Protein AF-A0A4U9V690-F1 (afdb_monomer)

Organism: NCBI:txid259

Sequence (126 aa):
MLYHTQEIDEDGYKGFSHIVYSETGQGTRIIRKKKNAPKGSTRKTNKPVLEILKGWIEQSYFDQKRDALDIFKKLKTQSSIKFRVSDIEKCMKILCGSRLSLLQKDSIDGVLRYWKMENSEDAEDC

Structure (mmCIF, N/CA/C/O backbone):
data_AF-A0A4U9V690-F1
#
_entry.id   AF-A0A4U9V690-F1
#
loop_
_atom_site.group_PDB
_atom_site.id
_atom_site.type_symbol
_atom_site.label_atom_id
_atom_site.label_alt_id
_atom_site.label_comp_id
_atom_site.label_asym_id
_atom_site.label_entity_id
_atom_site.label_seq_id
_atom_site.pdbx_PDB_ins_code
_atom_site.Cartn_x
_atom_site.Cartn_y
_atom_site.Cartn_z
_atom_site.occupancy
_atom_site.B_iso_or_equiv
_atom_site.auth_seq_id
_atom_site.auth_comp_id
_atom_site.auth_asym_id
_atom_site.auth_atom_id
_atom_site.pdbx_PDB_model_num
ATOM 1 N N . MET A 1 1 ? 31.142 -30.560 -38.845 1.00 35.22 1 MET A N 1
ATOM 2 C CA . MET A 1 1 ? 32.067 -30.158 -37.765 1.00 35.22 1 MET A CA 1
ATOM 3 C C . MET A 1 1 ? 31.341 -29.165 -36.879 1.00 35.22 1 MET A C 1
ATOM 5 O O . MET A 1 1 ? 30.993 -28.098 -37.361 1.00 35.22 1 MET A O 1
ATOM 9 N N . LEU A 1 2 ? 31.031 -29.544 -35.641 1.00 35.12 2 LEU A N 1
ATOM 10 C CA . LEU A 1 2 ? 30.510 -28.627 -34.625 1.00 35.12 2 LEU A CA 1
ATOM 11 C C . LEU A 1 2 ? 31.708 -28.126 -33.820 1.00 35.12 2 LEU A C 1
ATOM 13 O O . LEU A 1 2 ? 32.447 -28.933 -33.260 1.00 35.12 2 LEU A O 1
ATOM 17 N N . TYR A 1 3 ? 31.941 -26.817 -33.837 1.00 38.94 3 TYR A N 1
ATOM 18 C CA . TYR A 1 3 ? 33.065 -26.206 -33.136 1.00 38.94 3 TYR A CA 1
ATOM 19 C C . TYR A 1 3 ? 32.709 -25.978 -31.671 1.00 38.94 3 TYR A C 1
ATOM 21 O O . TYR A 1 3 ? 31.603 -25.553 -31.342 1.00 38.94 3 TYR A O 1
ATOM 29 N N . HIS A 1 4 ? 33.676 -26.280 -30.811 1.00 39.66 4 HIS A N 1
ATOM 30 C CA . HIS A 1 4 ? 33.611 -26.106 -29.371 1.00 39.66 4 HIS A CA 1
ATOM 31 C C . HIS A 1 4 ? 33.467 -24.610 -29.048 1.00 39.66 4 HIS A C 1
ATOM 33 O O . HIS A 1 4 ? 34.393 -23.826 -29.259 1.00 39.66 4 HIS A O 1
ATOM 39 N N . THR A 1 5 ? 32.293 -24.191 -28.581 1.00 50.44 5 THR A N 1
ATOM 40 C CA . THR A 1 5 ? 32.105 -22.867 -27.983 1.00 50.44 5 THR A CA 1
ATOM 41 C C . THR A 1 5 ? 32.738 -22.887 -26.601 1.00 50.44 5 THR A C 1
ATOM 43 O O . THR A 1 5 ? 32.315 -23.673 -25.759 1.00 50.44 5 THR A O 1
ATOM 46 N N . GLN A 1 6 ? 33.764 -22.058 -26.396 1.00 48.12 6 GLN A N 1
ATOM 47 C CA . GLN A 1 6 ? 34.409 -21.856 -25.097 1.00 48.12 6 GLN A CA 1
ATOM 48 C C . GLN A 1 6 ? 33.355 -21.677 -23.999 1.00 48.12 6 GLN A C 1
ATOM 50 O O . GLN A 1 6 ? 32.440 -20.862 -24.137 1.00 48.12 6 GLN A O 1
ATOM 55 N N . GLU A 1 7 ? 33.494 -22.457 -22.933 1.00 48.88 7 GLU A N 1
ATOM 56 C CA . GLU A 1 7 ? 32.703 -22.336 -21.714 1.00 48.88 7 GLU A CA 1
ATOM 57 C C . GLU A 1 7 ? 33.070 -21.006 -21.040 1.00 48.88 7 GLU A C 1
ATOM 59 O O . GLU A 1 7 ? 34.251 -20.685 -20.889 1.00 48.88 7 GLU A O 1
ATOM 64 N N . ILE A 1 8 ? 32.075 -20.178 -20.714 1.00 53.06 8 ILE A N 1
ATOM 65 C CA . ILE A 1 8 ? 32.300 -18.859 -20.115 1.00 53.06 8 ILE A CA 1
ATOM 66 C C . ILE A 1 8 ? 31.51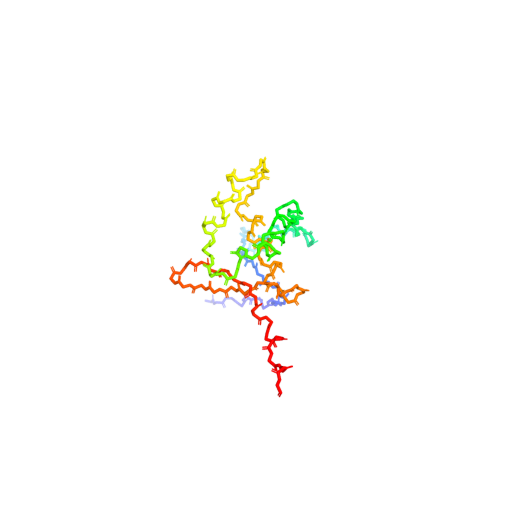3 -18.779 -18.814 1.00 53.06 8 ILE A C 1
ATOM 68 O O . ILE A 1 8 ? 30.295 -18.933 -18.819 1.00 53.06 8 ILE A O 1
ATOM 72 N N . ASP A 1 9 ? 32.255 -18.484 -17.750 1.00 49.12 9 ASP A N 1
ATOM 73 C CA . ASP A 1 9 ? 31.841 -18.369 -16.353 1.00 49.12 9 ASP A CA 1
ATOM 74 C C . ASP A 1 9 ? 30.508 -17.608 -16.172 1.00 49.12 9 ASP A C 1
ATOM 76 O O . ASP A 1 9 ? 30.341 -16.473 -16.641 1.00 49.12 9 ASP A O 1
ATOM 80 N N . GLU A 1 10 ? 29.539 -18.272 -15.537 1.00 51.12 10 GLU A N 1
ATOM 81 C CA . GLU A 1 10 ? 28.118 -17.892 -15.486 1.00 51.12 10 GLU A CA 1
ATOM 82 C C . GLU A 1 10 ? 27.737 -17.046 -14.262 1.00 51.12 10 GLU A C 1
ATOM 84 O O . GLU A 1 10 ? 26.550 -16.784 -14.035 1.00 51.12 10 GLU A O 1
ATOM 89 N N . ASP A 1 11 ? 28.693 -16.583 -13.455 1.00 42.00 11 ASP A N 1
ATOM 90 C CA . ASP A 1 11 ? 28.319 -16.031 -12.156 1.00 42.00 11 ASP A CA 1
ATOM 91 C C . ASP A 1 11 ? 27.728 -14.604 -12.253 1.00 42.00 11 ASP A C 1
ATOM 93 O O . ASP A 1 11 ? 28.405 -13.595 -12.479 1.00 42.00 11 ASP A O 1
ATOM 97 N N . GLY A 1 12 ? 26.399 -14.516 -12.096 1.00 46.00 12 GLY A N 1
ATOM 98 C CA . GLY A 1 12 ? 25.653 -13.269 -11.884 1.00 46.00 12 GLY A CA 1
ATOM 99 C C . GLY A 1 12 ? 24.874 -12.691 -13.077 1.00 46.00 12 GLY A C 1
ATOM 100 O O . GLY A 1 12 ? 24.464 -11.523 -13.031 1.00 46.00 12 GLY A O 1
ATOM 101 N N . TYR A 1 13 ? 24.634 -13.452 -14.148 1.00 50.56 13 TYR A N 1
ATOM 102 C CA . TYR A 1 13 ? 24.025 -12.914 -15.373 1.00 50.56 13 TYR A CA 1
ATOM 103 C C . TYR A 1 13 ? 22.480 -13.003 -15.434 1.00 50.56 13 TYR A C 1
ATOM 105 O O . TYR A 1 13 ? 21.886 -14.071 -15.356 1.00 50.56 13 TYR A O 1
ATOM 113 N N . LYS A 1 14 ? 21.806 -11.859 -15.656 1.00 49.12 14 LYS A N 1
ATOM 114 C CA . LYS A 1 14 ? 20.385 -11.761 -16.074 1.00 49.12 14 LYS A CA 1
ATOM 115 C C . LYS A 1 14 ? 20.239 -10.798 -17.261 1.00 49.12 14 LYS A C 1
ATOM 117 O O . LYS A 1 14 ? 19.773 -9.669 -17.097 1.00 49.12 14 LYS A O 1
ATOM 122 N N . GLY A 1 15 ? 20.683 -11.197 -18.451 1.00 57.47 15 GLY A N 1
ATOM 123 C CA . GLY A 1 15 ? 20.584 -10.374 -19.664 1.00 57.47 15 GLY A CA 1
ATOM 124 C C . GLY A 1 15 ? 20.483 -11.191 -20.953 1.00 57.47 15 GLY A C 1
ATOM 125 O O . GLY A 1 15 ? 20.468 -12.413 -20.916 1.00 57.47 15 GLY A O 1
ATOM 126 N N . PHE A 1 16 ? 20.410 -10.501 -22.095 1.00 58.78 16 PHE A N 1
ATOM 127 C CA . PHE A 1 16 ? 20.522 -11.108 -23.426 1.00 58.78 16 PHE A CA 1
ATOM 128 C C . PHE A 1 16 ? 21.932 -10.855 -23.979 1.00 58.78 16 PHE A C 1
ATOM 130 O O . PHE A 1 16 ? 22.364 -9.695 -24.056 1.00 58.78 16 PHE A O 1
ATOM 137 N N . SER A 1 17 ? 22.655 -11.918 -24.343 1.00 63.72 17 SER A N 1
ATOM 138 C CA . SER A 1 17 ? 23.960 -11.825 -25.004 1.00 63.72 17 SER A CA 1
ATOM 139 C C . SER A 1 17 ? 23.924 -12.529 -26.349 1.00 63.72 17 SER A C 1
ATOM 141 O O . SER A 1 17 ? 23.429 -13.647 -26.439 1.00 63.72 17 SER A O 1
ATOM 143 N N . HIS A 1 18 ? 24.484 -11.888 -27.369 1.00 72.94 18 HIS A N 1
ATOM 144 C CA . HIS A 1 18 ? 24.662 -12.474 -28.693 1.00 72.94 18 HIS A CA 1
ATOM 145 C C . HIS A 1 18 ? 26.077 -12.168 -29.196 1.00 72.94 18 HIS A C 1
ATOM 147 O O . HIS A 1 18 ? 26.646 -11.127 -28.851 1.00 72.94 18 HIS A O 1
ATOM 153 N N . ILE A 1 19 ? 26.651 -13.086 -29.969 1.00 74.31 19 ILE A N 1
ATOM 154 C CA . ILE A 1 19 ? 27.992 -12.965 -30.544 1.00 74.31 19 ILE A CA 1
ATOM 155 C C . ILE A 1 19 ? 27.830 -12.667 -32.030 1.00 74.31 19 ILE A C 1
ATOM 157 O O . ILE A 1 19 ? 27.161 -13.415 -32.735 1.00 74.31 19 ILE A O 1
ATOM 161 N N . VAL A 1 20 ? 28.447 -11.581 -32.491 1.00 75.06 20 VAL A N 1
ATOM 162 C CA . VAL A 1 20 ? 28.501 -11.216 -33.910 1.00 75.06 20 VAL A CA 1
ATOM 163 C C . VAL A 1 20 ? 29.907 -11.510 -34.409 1.00 75.06 20 VAL A C 1
ATOM 165 O O . VAL A 1 20 ? 30.871 -10.993 -33.849 1.00 75.06 20 VAL A O 1
ATOM 168 N N . TYR A 1 21 ? 30.030 -12.347 -35.433 1.00 75.50 21 TYR A N 1
ATOM 169 C CA . TYR A 1 21 ? 31.317 -12.662 -36.050 1.00 75.50 21 TYR A CA 1
ATOM 170 C C . TYR A 1 21 ? 31.626 -11.660 -37.164 1.00 75.50 21 TYR A C 1
ATOM 172 O O . TYR A 1 21 ? 30.749 -11.336 -37.964 1.00 75.50 21 TYR A O 1
ATOM 180 N N . SER A 1 22 ? 32.862 -11.162 -37.212 1.00 71.06 22 SER A N 1
ATOM 181 C CA . SER A 1 22 ? 33.376 -10.424 -38.366 1.00 71.06 22 SER A CA 1
ATOM 182 C C . SER A 1 22 ? 33.598 -11.361 -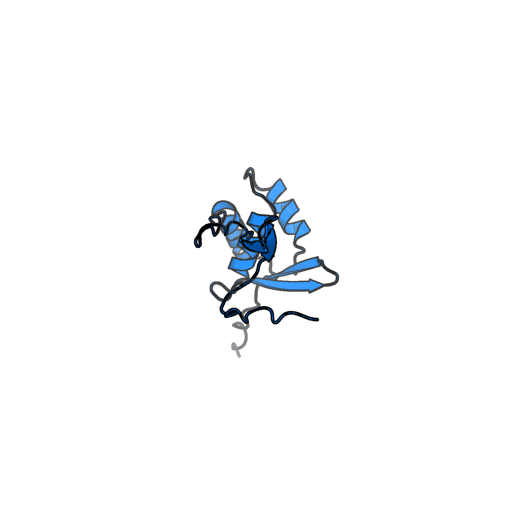39.559 1.00 71.06 22 SER A C 1
ATOM 184 O O . SER A 1 22 ? 33.692 -12.578 -39.401 1.00 71.06 22 SER A O 1
ATOM 186 N N . GLU A 1 23 ? 33.779 -10.791 -40.751 1.00 73.38 23 GLU A N 1
ATOM 187 C CA . GLU A 1 23 ? 34.162 -11.538 -41.963 1.00 73.38 23 GLU A CA 1
ATOM 188 C C . GLU A 1 23 ? 35.505 -12.280 -41.806 1.00 73.38 23 GLU A C 1
ATOM 190 O O . GLU A 1 23 ? 35.756 -13.275 -42.478 1.00 73.38 23 GLU A O 1
ATOM 195 N N . THR A 1 24 ? 36.344 -11.844 -40.860 1.00 76.25 24 THR A N 1
ATOM 196 C CA . THR A 1 24 ? 37.614 -12.484 -40.479 1.00 76.25 24 THR A CA 1
ATOM 197 C C . THR A 1 24 ? 37.467 -13.556 -39.391 1.00 76.25 24 THR A C 1
ATOM 199 O O . THR A 1 24 ? 38.468 -14.085 -38.910 1.00 76.25 24 THR A O 1
ATOM 202 N N . GLY A 1 25 ? 36.239 -13.878 -38.971 1.00 69.56 25 GLY A N 1
ATOM 203 C CA . GLY A 1 25 ? 35.945 -14.902 -37.965 1.00 69.56 25 GLY A CA 1
ATOM 204 C C . GLY A 1 25 ? 36.127 -14.457 -36.509 1.00 69.56 25 GLY A C 1
ATOM 205 O O . GLY A 1 25 ? 35.964 -15.271 -35.601 1.00 69.56 25 GLY A O 1
ATOM 206 N N . GLN A 1 26 ? 36.429 -13.181 -36.246 1.00 70.19 26 GLN A N 1
ATOM 207 C CA . GLN A 1 26 ? 36.537 -12.666 -34.878 1.00 70.19 26 GLN A CA 1
ATOM 208 C C . GLN A 1 26 ? 35.144 -12.396 -34.294 1.00 70.19 26 GLN A C 1
ATOM 210 O O . GLN A 1 26 ? 34.390 -11.558 -34.787 1.00 70.19 26 GLN A O 1
ATOM 215 N N . GLY A 1 27 ? 34.791 -13.118 -33.229 1.00 71.69 27 GLY A N 1
ATOM 216 C CA . GLY A 1 27 ? 33.517 -12.962 -32.527 1.00 71.69 27 GLY A CA 1
ATOM 217 C C . GLY A 1 27 ? 33.539 -11.797 -31.539 1.00 71.69 27 GLY A C 1
ATOM 218 O O . GLY A 1 27 ? 34.316 -11.795 -30.589 1.00 71.69 27 GLY A O 1
ATOM 219 N N . THR A 1 28 ? 32.643 -10.828 -31.712 1.00 73.56 28 THR A N 1
ATOM 220 C CA . THR A 1 28 ? 32.414 -9.735 -3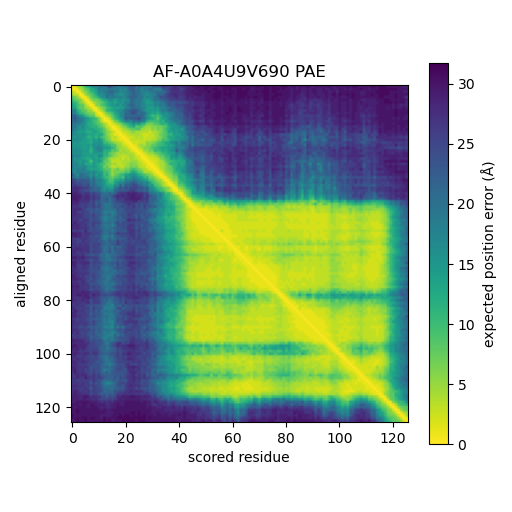0.759 1.00 73.56 28 THR A CA 1
ATOM 221 C C . THR A 1 28 ? 31.156 -10.017 -29.939 1.00 73.56 28 THR A C 1
ATOM 223 O O . THR A 1 28 ? 30.058 -10.147 -30.485 1.00 73.56 28 THR A O 1
ATOM 226 N N . ARG A 1 29 ? 31.290 -10.100 -28.608 1.00 67.25 29 ARG A N 1
ATOM 227 C CA . ARG A 1 29 ? 30.157 -10.329 -27.695 1.00 67.25 29 ARG A CA 1
ATOM 228 C C . ARG A 1 29 ? 29.431 -9.019 -27.398 1.00 67.25 29 ARG A C 1
ATOM 230 O O . ARG A 1 29 ? 29.963 -8.142 -26.721 1.00 67.25 29 ARG A O 1
ATOM 237 N N . ILE A 1 30 ? 28.177 -8.913 -27.826 1.00 70.69 30 ILE A N 1
ATOM 238 C CA . ILE A 1 30 ? 27.311 -7.785 -27.479 1.00 70.69 30 ILE A CA 1
ATOM 239 C C . ILE A 1 30 ? 26.521 -8.148 -26.223 1.00 70.69 30 ILE A C 1
ATOM 241 O O . ILE A 1 30 ? 25.673 -9.042 -26.234 1.00 70.69 30 ILE A O 1
ATOM 245 N N . ILE A 1 31 ? 26.779 -7.429 -25.129 1.00 68.75 31 ILE A N 1
ATOM 246 C CA . ILE A 1 31 ? 26.061 -7.591 -23.860 1.00 68.75 31 ILE A CA 1
ATOM 247 C C . ILE A 1 31 ? 25.123 -6.401 -23.675 1.00 68.75 31 ILE A C 1
ATOM 249 O O . ILE A 1 31 ? 25.558 -5.293 -23.362 1.00 68.75 31 ILE A O 1
ATOM 253 N N . ARG A 1 32 ? 23.813 -6.626 -23.813 1.00 62.06 32 ARG A N 1
ATOM 254 C CA . ARG A 1 32 ? 22.816 -5.600 -23.487 1.00 62.06 32 ARG A CA 1
ATOM 255 C C . ARG A 1 32 ? 22.466 -5.685 -22.005 1.00 62.06 32 ARG A C 1
ATOM 257 O O . ARG A 1 32 ? 21.778 -6.606 -21.570 1.00 62.06 32 ARG A O 1
ATOM 264 N N . LYS A 1 33 ? 22.934 -4.713 -21.217 1.00 62.19 33 LYS A N 1
ATOM 265 C CA . LYS A 1 33 ? 22.556 -4.565 -19.805 1.00 62.19 33 LYS A CA 1
ATOM 266 C C . LYS A 1 33 ? 21.358 -3.623 -19.699 1.00 62.19 33 LYS A C 1
ATOM 268 O O . LYS A 1 33 ? 21.422 -2.479 -20.145 1.00 62.19 33 LYS A O 1
ATOM 273 N N . LYS A 1 34 ? 20.267 -4.077 -19.073 1.00 56.91 34 LYS A N 1
ATOM 274 C CA . LYS A 1 34 ? 19.197 -3.174 -18.628 1.00 56.91 34 LYS A CA 1
ATOM 275 C C . LYS A 1 34 ? 19.820 -2.198 -17.628 1.00 56.91 34 LYS A C 1
ATOM 277 O O . LYS A 1 34 ? 20.455 -2.636 -16.670 1.00 56.91 34 LYS A O 1
ATOM 282 N N . LYS A 1 35 ? 19.683 -0.888 -17.853 1.00 60.47 35 LYS A N 1
ATOM 283 C CA . LYS A 1 35 ? 20.169 0.121 -16.903 1.00 60.47 35 LYS A CA 1
ATOM 284 C C . LYS A 1 35 ? 19.419 -0.078 -15.588 1.00 60.47 35 LYS A C 1
ATOM 286 O O . LYS A 1 35 ? 18.236 0.246 -15.490 1.00 60.47 35 LYS A O 1
ATOM 291 N N . ASN A 1 36 ? 20.091 -0.660 -14.601 1.00 56.19 36 ASN A N 1
ATOM 292 C CA . ASN A 1 36 ? 19.534 -0.802 -13.266 1.00 56.19 36 ASN A CA 1
ATOM 293 C C . ASN A 1 36 ? 19.291 0.605 -12.713 1.00 56.19 36 ASN A C 1
ATOM 295 O O . ASN A 1 36 ? 20.184 1.454 -12.756 1.00 56.19 36 ASN A O 1
ATOM 299 N N . ALA A 1 37 ? 18.075 0.868 -12.230 1.00 55.12 37 ALA A N 1
ATOM 300 C CA . ALA A 1 37 ? 17.821 2.082 -11.467 1.00 55.12 37 ALA A CA 1
ATOM 301 C C . ALA A 1 37 ? 18.801 2.112 -10.277 1.00 55.12 37 ALA A C 1
ATOM 303 O O . ALA A 1 37 ? 19.066 1.051 -9.701 1.00 55.12 37 ALA A O 1
ATOM 304 N N . PRO A 1 38 ? 19.366 3.278 -9.918 1.00 54.44 38 PRO A N 1
ATOM 305 C CA . PRO A 1 38 ? 20.323 3.365 -8.822 1.00 54.44 38 PRO A CA 1
ATOM 306 C C . PRO A 1 38 ? 19.731 2.724 -7.561 1.00 54.44 38 PRO A C 1
ATOM 308 O O . PRO A 1 38 ? 18.590 3.017 -7.183 1.00 54.44 38 PRO A O 1
ATOM 311 N N . LYS A 1 39 ? 20.489 1.810 -6.935 1.00 48.47 39 LYS A N 1
ATOM 312 C CA . LYS A 1 39 ? 20.123 1.209 -5.644 1.00 48.47 39 LYS A CA 1
ATOM 313 C C . LYS A 1 39 ? 19.893 2.360 -4.656 1.00 48.47 39 LYS A C 1
ATOM 315 O O . LYS A 1 39 ? 20.772 3.193 -4.479 1.00 48.47 39 LYS A O 1
ATOM 320 N N . GLY A 1 40 ? 18.685 2.449 -4.095 1.00 46.84 40 GLY A N 1
ATOM 321 C CA . GLY A 1 40 ? 18.239 3.601 -3.296 1.00 46.84 40 GLY A CA 1
ATOM 322 C C . GLY A 1 40 ? 17.176 4.486 -3.965 1.00 46.84 40 GLY A C 1
ATOM 323 O O . GLY A 1 40 ? 16.615 5.357 -3.308 1.00 46.84 40 GLY A O 1
ATOM 324 N N . SER A 1 41 ? 16.790 4.220 -5.221 1.00 43.78 41 SER A N 1
ATOM 325 C CA . SER A 1 41 ? 15.593 4.806 -5.860 1.00 43.78 41 SER A CA 1
ATOM 326 C C . SER A 1 41 ? 14.276 4.224 -5.307 1.00 43.78 41 SER A C 1
ATOM 328 O O . SER A 1 41 ? 13.277 4.049 -6.007 1.00 43.78 41 SER A O 1
ATOM 330 N N . THR A 1 42 ? 14.230 3.913 -4.015 1.00 56.66 42 THR A N 1
ATOM 331 C CA . THR A 1 42 ? 12.970 3.811 -3.286 1.00 56.66 42 THR A CA 1
ATOM 332 C C . THR A 1 42 ? 12.369 5.208 -3.261 1.00 56.66 42 THR A C 1
ATOM 334 O O . THR A 1 42 ? 12.690 6.026 -2.403 1.00 56.66 42 THR A O 1
ATOM 337 N N . ARG A 1 43 ? 11.537 5.509 -4.268 1.00 57.59 43 ARG A N 1
ATOM 338 C CA . ARG A 1 43 ? 10.669 6.694 -4.308 1.00 57.59 43 ARG A CA 1
ATOM 339 C C . ARG A 1 43 ? 10.147 6.967 -2.896 1.00 57.59 43 ARG A C 1
ATOM 341 O O . ARG A 1 43 ? 9.436 6.111 -2.366 1.00 57.59 43 ARG A O 1
ATOM 348 N N . LYS A 1 44 ? 10.496 8.135 -2.343 1.00 71.62 44 LYS A N 1
ATOM 349 C CA . LYS A 1 44 ? 10.035 8.618 -1.034 1.00 71.62 44 LYS A CA 1
ATOM 350 C C . LYS A 1 44 ? 8.535 8.344 -0.879 1.00 71.62 44 LYS A C 1
ATOM 352 O O . LYS A 1 44 ? 7.758 8.654 -1.782 1.00 71.62 44 LYS A O 1
ATOM 357 N N . THR A 1 45 ? 8.148 7.734 0.237 1.00 77.38 45 THR A N 1
ATOM 358 C CA . THR A 1 45 ? 6.739 7.533 0.596 1.00 77.38 45 THR A CA 1
ATOM 359 C C . THR A 1 45 ? 6.050 8.888 0.729 1.00 77.38 45 THR A C 1
ATOM 361 O O . THR A 1 45 ? 6.631 9.831 1.272 1.00 77.38 45 THR A O 1
ATOM 364 N N . ASN A 1 46 ? 4.816 8.990 0.237 1.00 85.00 46 ASN A N 1
ATOM 365 C CA . ASN A 1 46 ? 4.014 10.201 0.345 1.00 85.00 46 ASN A CA 1
ATOM 366 C C . ASN A 1 46 ? 3.535 10.372 1.799 1.00 85.00 46 ASN A C 1
ATOM 368 O O . ASN A 1 46 ? 2.539 9.778 2.205 1.00 85.00 46 ASN A O 1
ATOM 372 N N . LYS A 1 47 ? 4.290 11.145 2.594 1.00 86.56 47 LYS A N 1
ATOM 373 C CA . LYS A 1 47 ? 4.013 11.363 4.024 1.00 86.56 47 LYS A CA 1
ATOM 374 C C . LYS A 1 47 ? 2.599 11.913 4.288 1.00 86.56 47 LYS A C 1
ATOM 376 O O . LYS A 1 47 ? 1.936 11.336 5.140 1.00 86.56 47 LYS A O 1
ATOM 381 N N . PRO A 1 48 ? 2.097 12.930 3.554 1.00 88.69 48 PRO A N 1
ATOM 382 C CA . PRO A 1 48 ? 0.726 13.414 3.734 1.00 88.69 48 PRO A CA 1
ATOM 383 C C . PRO A 1 48 ? -0.349 12.325 3.631 1.00 88.69 48 PRO A C 1
ATOM 385 O O . PRO A 1 48 ? -1.256 12.270 4.453 1.00 88.69 48 PRO A O 1
ATOM 388 N N . VAL A 1 49 ? -0.231 11.429 2.645 1.00 89.00 49 VAL A N 1
ATOM 389 C CA . VAL A 1 49 ? -1.182 10.318 2.471 1.00 89.00 49 VAL A CA 1
ATOM 390 C C . VAL A 1 49 ? -1.094 9.340 3.642 1.00 89.00 49 VAL A C 1
ATOM 392 O O . VAL A 1 49 ? -2.119 8.866 4.122 1.00 89.00 49 VAL A O 1
ATOM 395 N N . LEU A 1 50 ? 0.118 9.055 4.123 1.00 89.50 50 LEU A N 1
ATOM 396 C CA . LEU A 1 50 ? 0.323 8.160 5.259 1.00 89.50 50 LEU A CA 1
ATOM 397 C C . LEU A 1 50 ? -0.307 8.704 6.550 1.00 89.50 50 LEU A C 1
ATO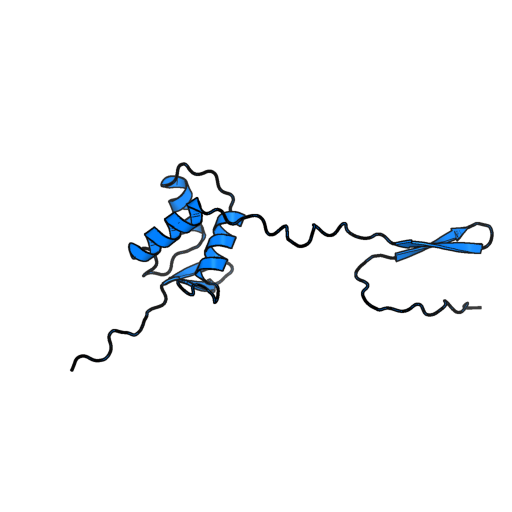M 399 O O . LEU A 1 50 ? -0.932 7.938 7.272 1.00 89.50 50 LEU A O 1
ATOM 403 N N . GLU A 1 51 ? -0.163 10.001 6.823 1.00 89.88 51 GLU A N 1
ATOM 404 C CA . GLU A 1 51 ? -0.731 10.640 8.020 1.00 89.88 51 GLU A CA 1
ATOM 405 C C . GLU A 1 51 ? -2.267 10.622 8.005 1.00 89.88 51 GLU A C 1
ATOM 407 O O . GLU A 1 51 ? -2.880 10.266 9.006 1.00 89.88 51 GLU A O 1
ATOM 412 N N . ILE A 1 52 ? -2.901 10.883 6.854 1.00 91.25 52 ILE A N 1
ATOM 413 C CA . ILE A 1 52 ? -4.365 10.753 6.717 1.00 91.25 52 ILE A CA 1
ATOM 414 C C . ILE A 1 52 ? -4.814 9.320 7.008 1.00 91.25 52 ILE A C 1
ATOM 416 O O . ILE A 1 52 ? -5.772 9.107 7.746 1.00 91.25 52 ILE A O 1
ATOM 420 N N . LEU A 1 53 ? -4.120 8.333 6.434 1.00 90.50 53 LEU A N 1
ATOM 421 C CA . LEU A 1 53 ? -4.469 6.929 6.632 1.00 90.50 53 LEU A CA 1
ATOM 422 C C . LEU A 1 53 ? -4.309 6.499 8.094 1.00 90.50 53 LEU A C 1
ATOM 424 O O . LEU A 1 53 ? -5.147 5.748 8.578 1.00 90.50 53 LEU A O 1
ATOM 428 N N . LYS A 1 54 ? -3.289 6.992 8.807 1.00 90.50 54 LYS A N 1
ATOM 429 C CA . LYS A 1 54 ? -3.155 6.774 10.256 1.00 90.50 54 LYS A CA 1
ATOM 430 C C . LYS A 1 54 ? -4.303 7.406 11.037 1.00 90.50 54 LYS A C 1
ATOM 432 O O . LYS A 1 54 ? -4.915 6.718 11.843 1.00 90.50 54 LYS A O 1
ATOM 437 N N . GLY A 1 55 ? -4.660 8.654 10.731 1.00 90.56 55 GLY A N 1
ATOM 438 C CA . GLY A 1 55 ? -5.810 9.309 11.358 1.00 9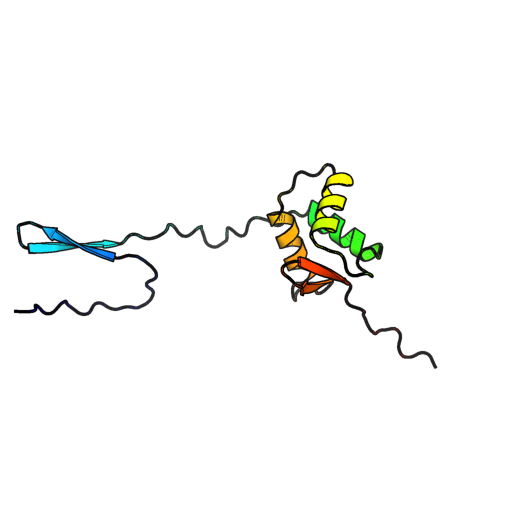0.56 55 GLY A CA 1
ATOM 439 C C . GLY A 1 55 ? -7.116 8.541 11.130 1.00 90.56 55 GLY A C 1
ATOM 440 O O . GLY A 1 55 ? -7.941 8.431 12.027 1.00 90.56 55 GLY A O 1
ATOM 441 N N . TRP A 1 56 ? -7.298 7.923 9.960 1.00 92.69 56 TRP A N 1
ATOM 442 C CA . TRP A 1 56 ? -8.451 7.051 9.709 1.00 92.69 56 TRP A CA 1
ATOM 443 C C . TRP A 1 56 ? -8.433 5.761 10.539 1.00 92.69 56 TRP A C 1
ATOM 445 O O . TRP A 1 56 ? -9.500 5.266 10.895 1.00 92.69 56 TRP A O 1
ATOM 455 N N . ILE A 1 57 ? -7.257 5.212 10.853 1.00 90.06 57 ILE A N 1
ATOM 456 C CA . ILE A 1 57 ? -7.128 4.058 11.758 1.00 90.06 57 ILE A CA 1
ATOM 457 C C . ILE A 1 57 ? -7.537 4.451 13.180 1.00 90.06 57 ILE A C 1
ATOM 459 O O . ILE A 1 57 ? -8.259 3.701 13.830 1.00 90.06 57 ILE A O 1
ATOM 463 N N . GLU A 1 58 ? -7.121 5.630 13.642 1.00 89.56 58 GLU A N 1
ATOM 464 C CA . GLU A 1 58 ? -7.508 6.170 14.953 1.00 89.56 58 GLU A CA 1
ATOM 465 C C . GLU A 1 58 ? -9.009 6.481 15.028 1.00 89.56 58 GLU A C 1
ATOM 467 O O . GLU A 1 58 ? -9.637 6.275 16.058 1.00 89.56 58 GLU A O 1
ATOM 472 N N . GLN A 1 59 ? -9.608 6.910 13.916 1.00 91.06 59 GLN A N 1
ATOM 473 C CA . GLN A 1 59 ? -11.046 7.179 13.786 1.00 91.06 59 GLN A CA 1
ATOM 474 C C . GLN A 1 59 ? -11.894 5.924 13.513 1.00 91.06 59 GLN A C 1
ATOM 476 O O . GLN A 1 59 ? -13.014 6.046 13.012 1.00 91.06 59 GLN A O 1
ATOM 481 N N . SER A 1 60 ? -11.374 4.719 13.769 1.00 88.62 60 SER A N 1
ATOM 482 C CA . SER A 1 60 ? -12.116 3.459 13.601 1.00 88.62 60 SER A CA 1
ATOM 483 C C . SER A 1 60 ? -12.632 3.186 12.177 1.00 88.62 60 SER A C 1
ATOM 485 O O . SER A 1 60 ? -13.506 2.348 11.948 1.00 88.62 60 SER A O 1
ATOM 487 N N . TYR A 1 61 ? -12.086 3.851 11.152 1.00 89.81 61 TYR A N 1
ATOM 488 C CA . TYR A 1 61 ? -12.543 3.661 9.769 1.00 89.81 61 TYR A CA 1
ATOM 489 C C . TYR A 1 61 ? -12.263 2.242 9.244 1.00 89.81 61 TYR A C 1
ATOM 491 O O . TYR A 1 61 ? -13.004 1.730 8.393 1.00 89.81 61 TYR A O 1
ATOM 499 N N . PHE A 1 62 ? -11.193 1.629 9.752 1.00 92.25 62 PHE A N 1
ATOM 500 C CA . PHE A 1 62 ? -10.712 0.298 9.388 1.00 92.25 62 PHE A CA 1
ATOM 501 C C . PHE A 1 62 ? -11.196 -0.814 10.326 1.00 92.25 62 PHE A C 1
ATOM 503 O O . PHE A 1 62 ? -10.761 -1.950 10.164 1.00 92.25 62 PHE A O 1
ATOM 510 N N . ASP A 1 63 ? -12.101 -0.533 11.265 1.00 89.00 63 ASP A N 1
ATOM 511 C CA . ASP A 1 63 ? -12.668 -1.568 12.147 1.00 89.00 63 ASP A CA 1
ATOM 512 C C . ASP A 1 63 ? -13.521 -2.572 11.353 1.00 89.00 63 ASP A C 1
ATOM 514 O O . ASP A 1 63 ? -13.669 -3.732 11.716 1.00 89.00 63 ASP A O 1
ATOM 518 N N . GLN A 1 64 ? -14.031 -2.143 10.198 1.00 88.62 64 GLN A N 1
ATOM 519 C CA . GLN A 1 64 ? -14.640 -3.018 9.203 1.00 88.62 64 GLN A CA 1
ATOM 520 C C . GLN A 1 64 ? -13.696 -3.225 8.022 1.00 88.62 64 GLN A C 1
ATOM 522 O O . GLN A 1 64 ? -12.907 -2.345 7.673 1.00 88.62 64 GLN A O 1
ATOM 527 N N . LYS A 1 65 ? -13.846 -4.360 7.332 1.00 90.44 65 LYS A N 1
ATOM 528 C CA . LYS A 1 65 ? -13.131 -4.625 6.079 1.00 90.44 65 LYS A CA 1
ATOM 529 C C . LYS A 1 65 ? -13.470 -3.553 5.041 1.00 90.44 65 LYS A C 1
ATOM 531 O O . LYS A 1 65 ? -14.631 -3.374 4.675 1.00 90.44 65 LYS A O 1
ATOM 536 N N . ARG A 1 66 ? -12.445 -2.845 4.563 1.00 92.06 66 ARG A N 1
ATOM 537 C CA . ARG A 1 66 ? -12.554 -1.803 3.536 1.00 92.06 66 ARG A CA 1
ATOM 538 C C . ARG A 1 66 ? -11.858 -2.220 2.255 1.00 92.06 66 ARG A C 1
ATOM 540 O O . ARG A 1 66 ? -10.689 -2.606 2.274 1.00 92.06 66 ARG A O 1
ATOM 547 N N . ASP A 1 67 ? -12.563 -2.063 1.142 1.00 91.62 67 ASP A N 1
ATOM 548 C CA . ASP A 1 67 ? -12.014 -2.298 -0.186 1.00 91.62 67 ASP A CA 1
ATOM 549 C C . ASP A 1 67 ? -11.028 -1.182 -0.568 1.00 91.62 67 ASP A C 1
ATOM 551 O O . ASP A 1 67 ? -11.248 0.008 -0.313 1.00 91.62 67 ASP A O 1
ATOM 555 N N . ALA A 1 68 ? -9.942 -1.554 -1.247 1.00 89.75 68 ALA A N 1
ATOM 556 C CA . ALA A 1 68 ? -8.910 -0.625 -1.710 1.00 89.75 68 ALA A CA 1
ATOM 557 C C . ALA A 1 68 ? -9.473 0.530 -2.557 1.00 89.75 68 ALA A C 1
ATOM 559 O O . ALA A 1 68 ? -9.004 1.670 -2.467 1.00 89.75 68 ALA A O 1
ATOM 560 N N . LEU A 1 69 ? -10.490 0.240 -3.374 1.00 89.31 69 LEU A N 1
ATOM 561 C CA . LEU A 1 69 ? -11.143 1.224 -4.236 1.00 89.31 69 LEU A CA 1
ATOM 562 C C . LEU A 1 69 ? -11.917 2.273 -3.436 1.00 89.31 69 LEU A C 1
ATOM 564 O O . LEU A 1 69 ? -11.899 3.448 -3.805 1.00 89.31 69 LEU A O 1
ATOM 568 N N . ASP A 1 70 ? -12.554 1.882 -2.338 1.00 91.06 70 ASP A N 1
ATOM 569 C CA . ASP A 1 70 ? -13.328 2.806 -1.510 1.00 91.06 70 ASP A CA 1
ATOM 570 C C . ASP A 1 70 ? -12.416 3.738 -0.725 1.00 91.06 70 ASP A C 1
ATOM 572 O O . ASP A 1 70 ? -12.652 4.945 -0.671 1.00 91.06 70 ASP A O 1
ATOM 576 N N . ILE A 1 71 ? -11.306 3.204 -0.214 1.00 90.69 71 ILE A N 1
ATOM 577 C CA . ILE A 1 71 ? -10.240 4.005 0.392 1.00 90.69 71 ILE A CA 1
ATOM 578 C C . ILE A 1 71 ? -9.723 5.028 -0.627 1.00 90.69 71 ILE A C 1
ATOM 580 O O . ILE A 1 71 ? -9.625 6.213 -0.311 1.00 90.69 71 ILE A O 1
ATOM 584 N N . PHE A 1 72 ? -9.438 4.602 -1.863 1.00 90.25 72 PHE A N 1
ATOM 585 C CA . PHE A 1 72 ? -8.971 5.496 -2.924 1.00 90.25 72 PHE A CA 1
ATOM 586 C C . PHE A 1 72 ? -9.981 6.610 -3.230 1.00 90.25 72 PHE A C 1
ATOM 588 O O . PHE A 1 72 ? -9.605 7.784 -3.291 1.00 90.25 72 PHE A O 1
ATOM 595 N N . LYS A 1 73 ? -11.262 6.260 -3.404 1.00 90.44 73 LYS A N 1
ATOM 596 C CA . LYS A 1 73 ? -12.338 7.225 -3.678 1.00 90.44 73 LYS A CA 1
ATOM 597 C C . LYS A 1 73 ? -12.474 8.233 -2.544 1.00 90.44 73 LYS A C 1
ATOM 599 O O . LYS A 1 73 ? -12.478 9.431 -2.817 1.00 90.44 73 LYS A O 1
ATOM 604 N N . LYS A 1 74 ? -12.515 7.762 -1.293 1.00 91.12 74 LYS A N 1
ATOM 605 C CA . LYS A 1 74 ? -12.621 8.616 -0.105 1.00 91.12 74 LYS A CA 1
ATOM 606 C C . LYS A 1 74 ? -11.427 9.558 0.021 1.00 91.12 74 LYS A C 1
ATOM 608 O O . LYS A 1 74 ? -11.594 10.731 0.334 1.00 91.12 74 LYS A O 1
ATOM 613 N N . LEU A 1 75 ? -10.220 9.077 -0.274 1.00 90.50 75 LEU A N 1
ATOM 614 C CA . LEU A 1 75 ? -9.014 9.897 -0.162 1.00 90.50 75 LEU A CA 1
ATOM 615 C C . LEU A 1 75 ? -8.992 10.973 -1.252 1.00 90.50 75 LEU A C 1
ATOM 617 O O . LEU A 1 75 ? -8.581 12.102 -1.002 1.00 90.50 75 LEU A O 1
ATOM 621 N N . LYS A 1 76 ? -9.512 10.655 -2.441 1.00 88.75 76 LYS A N 1
ATOM 622 C CA . LYS A 1 76 ? -9.667 11.607 -3.544 1.00 88.75 76 LYS A CA 1
ATOM 623 C C . LYS A 1 76 ? -10.752 12.661 -3.288 1.00 88.75 76 LYS A C 1
ATOM 625 O O . LYS A 1 76 ? -10.612 13.772 -3.784 1.00 88.75 76 LYS A O 1
ATOM 630 N N . THR A 1 77 ? -11.817 12.334 -2.555 1.00 87.38 77 THR A N 1
ATOM 631 C CA . THR A 1 77 ? -12.886 13.294 -2.226 1.00 87.38 77 THR A CA 1
ATOM 632 C C . THR A 1 77 ? -12.566 14.152 -1.006 1.00 87.38 77 THR A C 1
ATOM 634 O O . THR A 1 77 ? -12.908 15.329 -1.000 1.00 87.38 77 THR A O 1
ATOM 637 N N . GLN A 1 78 ? -11.911 13.595 0.016 1.00 82.06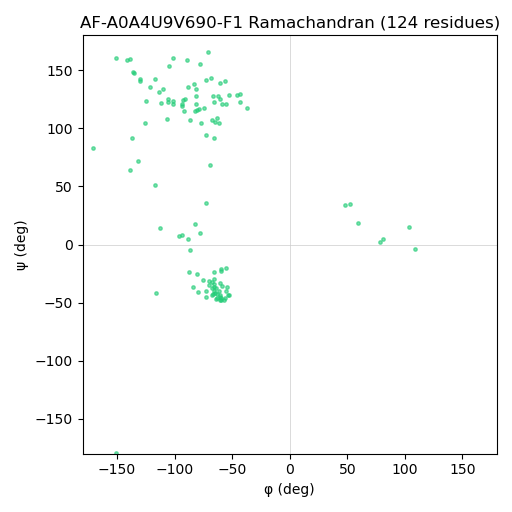 78 GLN A N 1
ATOM 638 C CA . GLN A 1 78 ? -11.611 14.316 1.259 1.00 82.06 78 GLN A CA 1
ATOM 639 C C . GLN A 1 78 ? -10.298 15.102 1.223 1.00 82.06 78 GLN A C 1
ATOM 641 O O . GLN A 1 78 ? -10.143 16.049 1.990 1.00 82.06 78 GLN A O 1
ATOM 646 N N . SER A 1 79 ? -9.342 14.728 0.366 1.00 77.00 79 SER A N 1
ATOM 647 C CA . SER A 1 79 ? -8.041 15.398 0.307 1.00 77.00 79 SER A CA 1
ATOM 648 C C . SER A 1 79 ? -7.878 16.208 -0.978 1.00 77.00 79 SER A C 1
ATOM 650 O O . SER A 1 79 ? -8.105 15.723 -2.083 1.00 77.00 79 SER A O 1
ATOM 652 N N . SER A 1 80 ? -7.390 17.441 -0.843 1.00 82.25 80 SER A N 1
ATOM 653 C CA . SER A 1 80 ? -6.901 18.261 -1.961 1.00 82.25 80 SER A CA 1
ATOM 654 C C . SER A 1 80 ? -5.495 17.842 -2.430 1.00 82.25 80 SER A C 1
ATOM 656 O O . SER A 1 80 ? -4.849 18.531 -3.224 1.00 82.25 80 SER A O 1
ATOM 658 N N . ILE A 1 81 ? -4.991 16.709 -1.934 1.00 83.81 81 ILE A N 1
ATOM 659 C CA . ILE A 1 81 ? -3.620 16.256 -2.139 1.00 83.81 81 ILE A CA 1
ATOM 660 C C . ILE A 1 81 ? -3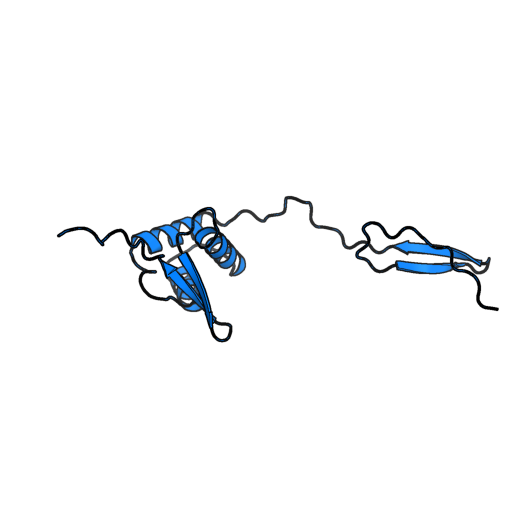.511 15.577 -3.501 1.00 83.81 8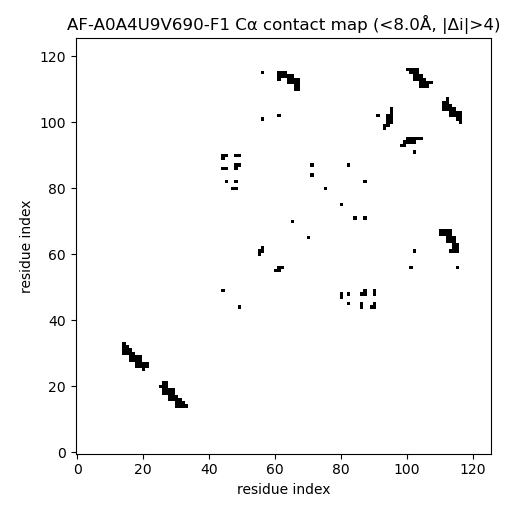1 ILE A C 1
ATOM 662 O O . ILE A 1 81 ? -4.294 14.700 -3.859 1.00 83.81 81 ILE A O 1
ATOM 666 N N . LYS A 1 82 ? -2.473 15.933 -4.260 1.00 84.56 82 LYS A N 1
ATOM 667 C CA . LYS A 1 82 ? -2.105 15.201 -5.475 1.00 84.56 82 LYS A CA 1
ATOM 668 C C . LYS A 1 82 ? -1.299 13.957 -5.099 1.00 84.56 82 LYS A C 1
ATOM 670 O O . LYS A 1 82 ? -0.180 14.063 -4.601 1.00 84.56 82 LYS A O 1
ATOM 675 N N . PHE A 1 83 ? -1.844 12.778 -5.378 1.00 86.94 83 PHE A N 1
ATOM 676 C CA . PHE A 1 83 ? -1.179 11.487 -5.177 1.00 86.94 83 PHE A CA 1
ATOM 677 C C . PHE A 1 83 ? -1.451 10.540 -6.353 1.00 86.94 83 PHE A C 1
ATOM 679 O O . PHE A 1 83 ? -2.400 10.722 -7.118 1.00 86.94 83 PHE A O 1
ATOM 686 N N . ARG A 1 84 ? -0.601 9.522 -6.518 1.00 86.31 84 ARG A N 1
ATOM 687 C CA . ARG A 1 84 ? -0.809 8.418 -7.469 1.00 86.31 84 ARG A CA 1
ATOM 688 C C . ARG A 1 84 ? -1.309 7.175 -6.739 1.00 86.31 84 ARG A C 1
ATOM 690 O O . ARG A 1 84 ? -1.050 7.007 -5.551 1.00 86.31 84 ARG A O 1
ATOM 697 N N . VAL A 1 85 ? -1.921 6.244 -7.472 1.00 85.62 85 VAL A N 1
ATOM 698 C CA . VAL A 1 85 ? -2.319 4.923 -6.936 1.00 85.62 85 VAL A CA 1
ATOM 699 C C . VAL A 1 85 ? -1.129 4.217 -6.270 1.00 85.62 85 VAL A C 1
ATOM 701 O O . VAL A 1 85 ? -1.230 3.759 -5.136 1.00 85.62 85 VAL A O 1
ATOM 704 N N . SER A 1 86 ? 0.047 4.267 -6.907 1.00 85.19 86 SER A N 1
ATOM 705 C CA . SER A 1 86 ? 1.290 3.698 -6.367 1.00 85.19 86 SER A CA 1
ATOM 706 C C . SER A 1 86 ? 1.723 4.281 -5.017 1.00 85.19 86 SER A C 1
ATOM 708 O O . SER A 1 86 ? 2.533 3.675 -4.319 1.00 85.19 86 SER A O 1
ATOM 710 N N . ASP A 1 87 ? 1.274 5.492 -4.677 1.00 86.75 87 ASP A N 1
ATOM 711 C CA . ASP A 1 87 ? 1.617 6.128 -3.405 1.00 86.75 87 ASP A CA 1
ATOM 712 C C . ASP A 1 87 ? 0.755 5.558 -2.275 1.00 86.75 87 ASP A C 1
ATOM 714 O O . ASP A 1 87 ? 1.292 5.248 -1.212 1.00 86.75 87 ASP A O 1
ATOM 718 N N . ILE A 1 88 ? -0.539 5.328 -2.531 1.00 88.31 88 ILE A N 1
ATOM 719 C CA . ILE A 1 88 ? -1.439 4.651 -1.587 1.00 88.31 88 ILE A CA 1
ATOM 720 C C . ILE A 1 88 ? -0.982 3.214 -1.365 1.00 88.31 88 ILE A C 1
ATOM 722 O O . ILE A 1 88 ? -0.832 2.807 -0.219 1.00 88.31 88 ILE A O 1
ATOM 726 N N . GLU A 1 89 ? -0.677 2.465 -2.427 1.00 87.81 89 GLU A N 1
ATOM 727 C CA . GLU A 1 89 ? -0.199 1.081 -2.300 1.00 87.81 89 GLU A CA 1
ATOM 728 C C . GLU A 1 89 ? 1.041 0.971 -1.408 1.00 87.81 89 GLU A C 1
ATOM 730 O O . GLU A 1 89 ? 1.166 0.043 -0.611 1.00 87.81 89 GLU A O 1
ATOM 735 N N . LYS A 1 90 ? 1.971 1.926 -1.519 1.00 87.94 90 LYS A N 1
ATOM 736 C CA . LYS A 1 90 ? 3.147 1.977 -0.644 1.00 87.94 90 LYS A CA 1
ATOM 737 C C . LYS A 1 90 ? 2.779 2.297 0.793 1.00 87.94 90 LYS A C 1
ATOM 739 O O . LYS A 1 90 ? 3.329 1.664 1.687 1.00 87.94 90 LYS A O 1
ATOM 744 N N . CYS A 1 91 ? 1.882 3.257 1.015 1.00 89.19 91 CYS A N 1
ATOM 745 C CA . CYS A 1 91 ? 1.415 3.578 2.362 1.00 89.19 91 CYS A CA 1
ATOM 746 C C . CYS A 1 91 ? 0.733 2.359 2.992 1.00 89.19 91 CYS A C 1
ATOM 748 O O . CYS A 1 91 ? 1.099 1.974 4.094 1.00 89.19 91 CYS A O 1
ATOM 750 N N . MET A 1 92 ? -0.136 1.666 2.253 1.00 89.19 92 MET A N 1
ATOM 751 C CA . MET A 1 92 ? -0.767 0.425 2.706 1.00 89.19 92 MET A CA 1
ATOM 752 C C . MET A 1 92 ? 0.248 -0.676 2.998 1.00 89.19 92 MET A C 1
ATOM 754 O O . MET A 1 92 ? 0.160 -1.322 4.034 1.00 89.19 92 MET A O 1
ATOM 758 N N . LYS A 1 93 ? 1.263 -0.864 2.145 1.00 87.88 93 LYS A N 1
ATOM 759 C CA . LYS A 1 93 ? 2.357 -1.815 2.415 1.00 87.88 93 LYS A CA 1
ATOM 760 C C . LYS A 1 93 ? 3.144 -1.475 3.679 1.00 87.88 93 LYS A C 1
ATOM 762 O O . LYS A 1 93 ? 3.637 -2.388 4.325 1.00 87.88 93 LYS A O 1
ATOM 767 N N . ILE A 1 94 ? 3.289 -0.193 4.006 1.00 87.62 94 ILE A N 1
ATOM 768 C CA . ILE A 1 94 ? 3.951 0.254 5.236 1.00 87.62 94 ILE A CA 1
ATOM 769 C C . ILE A 1 94 ? 3.057 -0.016 6.448 1.00 87.62 94 ILE A C 1
ATOM 771 O O . ILE A 1 94 ? 3.544 -0.568 7.428 1.00 87.62 94 ILE A O 1
ATOM 775 N N . LEU A 1 95 ? 1.765 0.311 6.361 1.00 87.31 95 LEU A N 1
ATOM 776 C CA . LEU A 1 95 ? 0.789 0.089 7.435 1.00 87.31 95 LEU A CA 1
ATOM 777 C C . LEU A 1 95 ? 0.560 -1.403 7.722 1.00 87.31 95 LEU A C 1
ATOM 779 O O . LEU A 1 95 ? 0.447 -1.781 8.882 1.00 87.31 95 LEU A O 1
ATOM 783 N N . CYS A 1 96 ? 0.569 -2.245 6.685 1.00 88.00 96 CYS A N 1
ATOM 784 C CA . CYS A 1 96 ? 0.494 -3.708 6.801 1.00 88.00 96 CYS A CA 1
ATOM 785 C C . CYS A 1 96 ? 1.866 -4.374 6.999 1.00 88.00 96 CYS A C 1
ATOM 787 O O . CYS A 1 96 ? 1.964 -5.596 7.069 1.00 88.00 96 CYS A O 1
ATOM 789 N N . GLY A 1 97 ? 2.952 -3.601 6.946 1.00 83.62 97 GLY A N 1
ATOM 790 C CA . GLY A 1 97 ? 4.306 -4.131 7.026 1.00 83.62 97 GLY A CA 1
ATOM 791 C C . GLY A 1 97 ? 4.678 -4.469 8.464 1.00 83.62 97 GLY A C 1
ATOM 792 O O . GLY A 1 97 ? 4.193 -3.832 9.395 1.00 83.62 97 GLY A O 1
ATOM 793 N N . SER A 1 98 ? 5.623 -5.394 8.639 1.00 70.31 98 SER A N 1
ATOM 794 C CA . SER A 1 98 ? 6.075 -5.886 9.952 1.00 70.31 98 SER A CA 1
ATOM 795 C C . SER A 1 98 ? 6.555 -4.805 10.928 1.00 70.31 98 SER A C 1
ATOM 797 O O . SER A 1 98 ? 6.600 -5.043 12.125 1.00 70.31 98 SER A O 1
ATOM 799 N N . ARG A 1 99 ? 6.920 -3.614 10.435 1.00 73.81 99 ARG A N 1
ATOM 800 C CA . ARG A 1 99 ? 7.348 -2.484 11.275 1.00 73.81 99 ARG A CA 1
ATOM 801 C C . ARG A 1 99 ? 6.217 -1.768 12.004 1.00 73.81 99 ARG A C 1
ATOM 803 O O . ARG A 1 99 ? 6.491 -1.163 13.029 1.00 73.81 99 ARG A O 1
ATOM 810 N N . LEU A 1 100 ? 5.019 -1.731 11.427 1.00 77.44 100 LEU A N 1
ATOM 811 C CA . LEU A 1 100 ? 3.881 -1.012 12.007 1.00 77.44 100 LEU A CA 1
ATOM 812 C C . LEU A 1 100 ? 2.757 -1.971 12.379 1.00 77.44 100 LEU A C 1
ATOM 814 O O . LEU A 1 100 ? 2.173 -1.808 13.438 1.00 77.44 100 LEU A O 1
ATOM 818 N N . SER A 1 101 ? 2.469 -2.955 11.519 1.00 82.56 101 SER A N 1
ATOM 819 C CA . SER A 1 101 ? 1.431 -3.973 11.725 1.00 82.56 101 SER A CA 1
ATOM 820 C C . SER A 1 101 ? 0.071 -3.406 12.167 1.00 82.56 101 SER A C 1
ATOM 822 O O . SER A 1 101 ? -0.652 -4.036 12.928 1.00 82.56 101 SER A O 1
ATOM 824 N N . LEU A 1 102 ? -0.285 -2.208 11.689 1.00 85.62 102 LEU A N 1
ATOM 825 C CA . LEU A 1 102 ? -1.519 -1.514 12.081 1.00 85.62 102 LEU A CA 1
ATOM 826 C C . LEU A 1 102 ? -2.749 -2.034 11.332 1.00 85.62 102 LEU A C 1
ATOM 828 O O . LEU A 1 102 ? -3.876 -1.885 11.799 1.00 85.62 102 LEU A O 1
ATOM 832 N N . LEU A 1 103 ? -2.534 -2.601 10.145 1.00 88.88 103 LEU A N 1
ATOM 833 C CA . LEU A 1 103 ? -3.586 -3.119 9.281 1.00 88.88 103 LEU A CA 1
ATOM 834 C C . LEU A 1 103 ? -3.252 -4.537 8.827 1.00 88.88 103 LEU A C 1
ATOM 836 O O . LEU A 1 103 ? -2.111 -4.842 8.479 1.00 88.88 103 LEU A O 1
ATOM 840 N N . GLN A 1 104 ? -4.275 -5.375 8.744 1.00 89.44 104 GLN A N 1
ATOM 841 C CA . GLN A 1 104 ? -4.246 -6.608 7.977 1.00 89.44 104 GLN A CA 1
ATOM 842 C C . GLN A 1 104 ? -4.705 -6.346 6.545 1.00 89.44 104 GLN A C 1
ATOM 844 O O . GLN A 1 104 ? -5.383 -5.357 6.246 1.00 89.44 104 GLN A O 1
ATOM 849 N N . LYS A 1 105 ? -4.312 -7.248 5.646 1.00 90.31 105 LYS A N 1
ATOM 850 C CA . LYS A 1 105 ? -4.766 -7.240 4.261 1.00 90.31 105 LYS A CA 1
ATOM 851 C C . LYS A 1 105 ? -5.130 -8.643 3.810 1.00 90.31 105 LYS A C 1
ATOM 853 O O . LYS A 1 105 ? -4.459 -9.600 4.188 1.00 90.31 105 LYS A O 1
ATOM 858 N N . ASP A 1 106 ? -6.098 -8.721 2.913 1.00 90.69 106 ASP A N 1
ATOM 859 C CA . ASP A 1 106 ? -6.433 -9.941 2.185 1.00 90.69 106 ASP A CA 1
ATOM 860 C C . ASP A 1 106 ? -6.793 -9.614 0.736 1.00 90.69 106 ASP A C 1
ATOM 862 O O . ASP A 1 106 ? -7.097 -8.464 0.405 1.00 90.69 106 ASP A O 1
ATOM 866 N N . SER A 1 107 ? -6.696 -10.611 -0.135 1.00 89.38 107 SER A N 1
ATOM 867 C CA . SER A 1 107 ? -6.991 -10.507 -1.557 1.00 89.38 107 SER A CA 1
ATOM 868 C C . SER A 1 107 ? -8.013 -11.566 -1.936 1.00 89.38 107 SER A C 1
ATOM 870 O O . SER A 1 107 ? -7.659 -12.730 -2.104 1.00 89.38 107 SER A O 1
ATOM 872 N N . ILE A 1 108 ? -9.257 -11.145 -2.144 1.00 86.00 108 ILE A N 1
ATOM 873 C CA . ILE A 1 108 ? -10.356 -12.021 -2.566 1.00 86.00 108 ILE A CA 1
ATOM 874 C C . ILE A 1 108 ? -10.736 -11.620 -3.989 1.00 86.00 108 ILE A C 1
ATOM 876 O O . ILE A 1 108 ? -11.036 -10.453 -4.230 1.00 86.00 108 ILE A O 1
ATOM 880 N N . ASP A 1 109 ? -10.658 -12.553 -4.939 1.00 84.81 109 ASP A N 1
ATOM 881 C CA . ASP A 1 109 ? -10.982 -12.330 -6.361 1.00 84.81 109 ASP A CA 1
ATOM 882 C C . ASP A 1 109 ? -10.265 -11.122 -6.995 1.00 84.81 109 ASP A C 1
ATOM 884 O O . ASP A 1 109 ? -10.801 -10.396 -7.830 1.00 84.81 109 ASP A O 1
ATOM 888 N N . GLY A 1 110 ? -9.023 -10.874 -6.570 1.00 84.44 110 GLY A N 1
ATOM 889 C CA . GLY A 1 110 ? -8.218 -9.738 -7.032 1.00 84.44 110 GLY A CA 1
ATOM 890 C C . GLY A 1 110 ? -8.575 -8.391 -6.391 1.00 84.44 110 GLY A C 1
ATOM 891 O O . GLY A 1 110 ? -7.945 -7.381 -6.710 1.00 84.44 110 GLY A O 1
ATOM 892 N N . VAL A 1 111 ? -9.532 -8.358 -5.459 1.00 85.94 111 VAL A N 1
ATOM 893 C CA . VAL A 1 111 ? -9.873 -7.177 -4.660 1.00 85.94 111 VAL A CA 1
ATOM 894 C C . VAL A 1 111 ? -9.105 -7.206 -3.342 1.00 85.94 111 VAL A C 1
ATOM 896 O O . VAL A 1 111 ? -9.244 -8.125 -2.535 1.00 85.94 111 VAL A O 1
ATOM 899 N N . LEU A 1 112 ? -8.306 -6.162 -3.109 1.00 90.19 112 LEU A N 1
ATOM 900 C CA . LEU A 1 112 ? -7.587 -5.973 -1.852 1.00 90.19 112 LEU A CA 1
ATOM 901 C C . LEU A 1 112 ? -8.502 -5.357 -0.793 1.00 90.19 112 LEU A C 1
ATOM 903 O O . LEU A 1 112 ? -9.089 -4.294 -1.015 1.00 90.19 112 LEU A O 1
ATOM 907 N N . ARG A 1 113 ? -8.561 -6.004 0.370 1.00 91.81 113 ARG A N 1
ATOM 908 C CA . ARG A 1 113 ? -9.309 -5.562 1.550 1.00 91.81 113 ARG A CA 1
ATOM 909 C C . ARG A 1 113 ? -8.372 -5.293 2.709 1.00 91.81 113 ARG A C 1
ATOM 911 O O . ARG A 1 113 ? -7.413 -6.036 2.892 1.00 91.81 113 ARG A O 1
ATOM 918 N N . TYR A 1 114 ? -8.674 -4.262 3.491 1.00 92.56 114 TYR A N 1
ATOM 919 C CA . TYR A 1 114 ? -7.879 -3.836 4.642 1.00 92.56 114 TYR A CA 1
ATOM 920 C C . TYR A 1 114 ? -8.757 -3.656 5.876 1.00 92.56 114 TYR A C 1
ATOM 922 O O . TYR A 1 114 ? -9.865 -3.131 5.763 1.00 92.56 114 TYR A O 1
ATOM 930 N N . TRP A 1 115 ? -8.261 -4.063 7.040 1.00 93.25 115 TRP A N 1
ATOM 931 C CA . TRP A 1 115 ? -8.917 -3.842 8.332 1.00 93.25 115 TRP A CA 1
ATOM 932 C C . TRP A 1 115 ? -7.880 -3.755 9.452 1.00 93.25 115 TRP A C 1
ATOM 934 O O . TRP A 1 115 ? -6.733 -4.170 9.276 1.00 93.25 115 TRP A O 1
ATOM 944 N N . LYS A 1 116 ? -8.265 -3.169 10.582 1.00 90.56 116 LYS A N 1
ATOM 945 C CA . LYS A 1 116 ? -7.423 -3.046 11.770 1.00 90.56 116 LYS A CA 1
ATOM 946 C C . LYS A 1 116 ? -7.203 -4.424 12.391 1.00 90.56 116 LYS A C 1
ATOM 948 O O . LYS A 1 116 ? -8.096 -5.265 12.376 1.00 90.56 116 LYS A O 1
ATOM 953 N N . MET A 1 117 ? -6.004 -4.664 12.911 1.00 76.94 117 MET A N 1
ATOM 954 C CA . MET A 1 117 ? -5.764 -5.844 13.739 1.00 76.94 117 MET A CA 1
ATOM 955 C C . MET A 1 117 ? -6.596 -5.690 15.016 1.00 76.94 117 MET A C 1
ATOM 957 O O . MET A 1 117 ? -6.461 -4.679 15.705 1.00 76.94 117 MET A O 1
ATOM 961 N N . GLU A 1 118 ? -7.476 -6.645 15.306 1.00 66.19 118 GLU A N 1
ATOM 962 C CA . GLU A 1 118 ? -8.062 -6.745 16.641 1.00 66.19 118 GLU A CA 1
ATOM 963 C C . GLU A 1 118 ? -6.910 -7.074 17.591 1.00 66.19 118 GLU A C 1
ATOM 965 O O . GLU A 1 118 ? -6.372 -8.182 17.572 1.00 66.19 118 GLU A O 1
ATOM 970 N N . ASN A 1 119 ? -6.473 -6.086 18.372 1.00 55.41 119 ASN A N 1
ATOM 971 C CA . ASN A 1 119 ? -5.726 -6.388 19.578 1.00 55.41 119 ASN A CA 1
ATOM 972 C C . ASN A 1 119 ? -6.727 -7.069 20.505 1.00 55.41 119 ASN A C 1
ATOM 974 O O . ASN A 1 119 ? -7.635 -6.427 21.023 1.00 55.41 119 ASN A O 1
ATOM 978 N N . SER A 1 120 ? -6.587 -8.375 20.676 1.00 44.81 120 SER A N 1
ATOM 979 C CA . SER A 1 120 ? -7.239 -9.120 21.745 1.00 44.81 120 SER A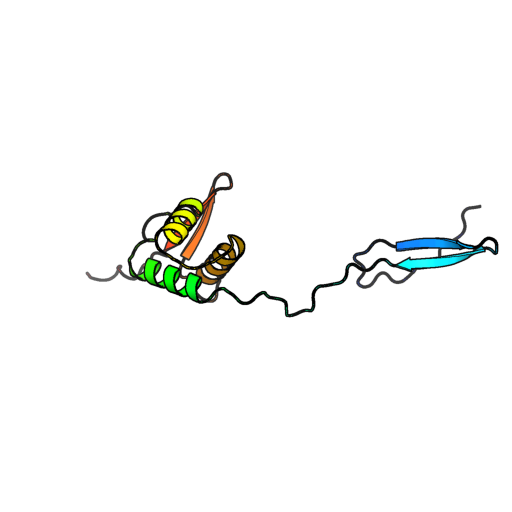 CA 1
ATOM 980 C C . SER A 1 120 ? -6.614 -8.716 23.089 1.00 44.81 120 SER A C 1
ATOM 982 O O . SER A 1 120 ? -5.868 -9.491 23.678 1.00 44.81 120 SER A O 1
ATOM 984 N N . GLU A 1 121 ? -6.847 -7.478 23.526 1.00 48.47 121 GLU A N 1
ATOM 985 C CA . GLU A 1 121 ? -6.461 -6.959 24.850 1.00 48.47 121 GLU A CA 1
ATOM 986 C C . GLU A 1 121 ? -7.685 -6.651 25.730 1.00 48.47 121 GLU A C 1
ATOM 988 O O . GLU A 1 121 ? -7.535 -6.050 26.783 1.00 48.47 121 GLU A O 1
ATOM 993 N N . ASP A 1 122 ? -8.876 -7.134 25.359 1.00 47.09 122 ASP A N 1
ATOM 994 C CA . ASP A 1 122 ? -10.090 -7.061 26.188 1.00 47.09 122 ASP A CA 1
ATOM 995 C C . ASP A 1 122 ? -10.589 -8.469 26.568 1.00 47.09 122 ASP A C 1
ATOM 997 O O . ASP A 1 122 ? -11.747 -8.830 26.355 1.00 47.09 122 ASP A O 1
ATOM 1001 N N . ALA A 1 123 ? -9.695 -9.306 27.097 1.00 47.81 123 ALA A N 1
ATOM 1002 C CA . ALA A 1 123 ? -10.057 -10.599 27.673 1.00 47.81 123 ALA A CA 1
ATOM 1003 C C . ALA A 1 123 ? -9.271 -10.869 28.961 1.00 47.81 123 ALA A C 1
ATOM 1005 O O . ALA A 1 123 ? -8.465 -11.788 28.998 1.00 47.81 123 ALA A O 1
ATOM 1006 N N . GLU A 1 124 ? -9.493 -10.052 29.991 1.00 45.41 124 GLU A N 1
ATOM 1007 C CA . GLU A 1 124 ? -9.442 -10.464 31.404 1.00 45.41 124 GLU A CA 1
ATOM 1008 C C . GLU A 1 124 ? -9.972 -9.315 32.279 1.00 45.41 124 GLU A C 1
ATOM 1010 O O . GLU A 1 124 ? -9.225 -8.502 32.813 1.00 45.41 124 GLU A O 1
ATOM 1015 N N . ASP A 1 125 ? -11.296 -9.240 32.398 1.00 46.19 125 ASP A N 1
ATOM 1016 C CA . ASP A 1 125 ? -11.943 -8.652 33.570 1.00 46.19 125 ASP A CA 1
ATOM 1017 C C . ASP A 1 125 ? -13.113 -9.577 33.934 1.00 46.19 125 ASP A C 1
ATOM 1019 O O . ASP A 1 125 ? -14.179 -9.514 33.315 1.00 46.19 125 ASP A O 1
ATOM 1023 N N . CYS A 1 126 ? -12.838 -10.539 34.824 1.00 39.56 126 CYS A N 1
ATOM 1024 C CA . CYS A 1 126 ? -13.760 -11.225 35.745 1.00 39.56 126 CYS A CA 1
ATOM 1025 C C . CYS A 1 126 ? -12.983 -12.207 36.635 1.00 39.56 126 CYS A C 1
ATOM 1027 O O . CYS A 1 126 ? -12.427 -13.187 36.089 1.00 39.56 126 CYS A O 1
#

pLDDT: mean 74.5, std 17.38, range [35.12, 93.25]

Radius of gyration: 25.57 Å; Cα contacts (8 Å, |Δi|>4): 108; chains: 1; bounding box: 52×48×78 Å

Foldseek 3Di:
DDDDDDDDDDPPDDFDWDWDADPVRDTDIDTDDDPDDPDPPPPDAPVVLLVVVVVCLVVQVQQDKDWLVVSVVVCVVVDPDDDDSVNVVVSVCVCCPPVNNQWDWDADPNIIIIHGPPPPPPPDDD

Mean predicted aligned error: 15.34 Å

Secondary structure (DSSP, 8-state):
----------TT--SEEEEEE-TTSPEEEEEE---PPPTT------HHHHHHHHHHHHTTTTSS-EEHHHHHHHHHHH------HHHHHHHHHHHTSTTT--EEEEEETTEEEEEE----------

Nearest PDB structures (foldseek):
  3a4c-assembly1_A  TM=6.520E-01  e=9.867E-02  Mus musculus
  2zme-assembly1_B  TM=7.020E-01  e=2.844E-01  Homo sapiens
  8s0f-assembly1_8  TM=7.180E-01  e=6.003E-01  Homo sapiens
  2klo-assembly1_A  TM=5.750E-01  e=1.841E+00  Mus musculus
  7tdw-assembly1_A  TM=5.299E-01  e=2.847E+00  Mus musculus

Solvent-accessible surface area (backbone atoms only — not comparable to full-atom values): 8227 Å² total; per-residue (Å²): 136,86,79,85,75,80,88,72,90,75,89,84,79,89,70,60,71,52,71,49,64,46,100,87,67,55,69,46,78,48,72,55,73,79,83,72,73,63,90,79,74,69,74,77,76,54,59,73,62,42,53,53,54,50,52,36,54,76,66,54,63,27,76,47,83,37,48,55,66,56,55,52,52,51,50,61,73,75,39,95,69,90,79,54,73,72,42,53,55,49,41,50,50,48,36,49,23,93,90,59,53,55,29,45,75,50,72,59,96,86,44,45,33,35,25,46,60,81,74,88,79,86,82,85,90,132